Protein AF-A0AA39W4N6-F1 (afdb_monomer)

Sequence (98 aa):
MPGVKQRSLLTVVVLSLLLLVVFLLQLRATRIYRHWEVPPPGFFKLNVD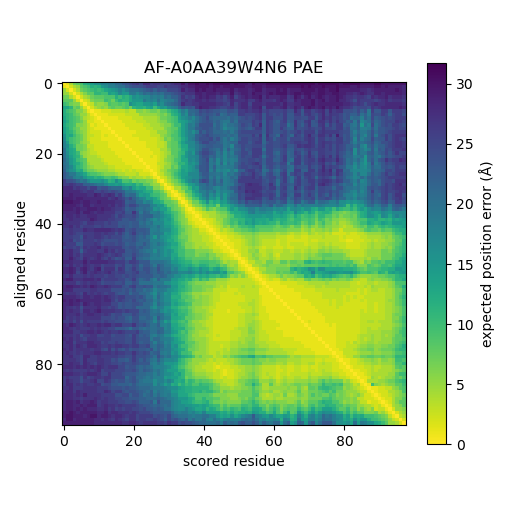AAVKPVVSVVTAEARAILEGLAMAVDAGISKLQIESVALEVVNLCIVGM

Foldseek 3Di:
DPPPVVVVVVVVVVVVVVVVVVVVVVVVVPPPPPDDDDDPPLEDEDEFADDDDPPDDRLVRRLVSVVVVVVVCVVVVRPHYDYDDPPVVSVVVVVVVD

Secondary structure (DSSP, 8-state):
--TTHHHHHHHHHHHHHHHHHHHHHHHHHT------PPPPTT-EEEEE-----TTS-HHHHHHHHHHHHHHHHHHTT---EEEEES-HHHHHHHHHT-

pLDDT: mean 74.2, std 14.22, range [38.56, 91.88]

Structure (mmCIF, N/CA/C/O backbone):
data_AF-A0AA39W4N6-F1
#
_entry.id   AF-A0AA39W4N6-F1
#
loop_
_atom_site.group_PDB
_atom_site.id
_atom_site.type_symbol
_atom_site.label_atom_id
_atom_site.label_alt_id
_atom_site.label_comp_id
_atom_site.label_asym_id
_atom_site.label_entity_id
_atom_site.label_seq_id
_atom_site.pdbx_PDB_ins_code
_atom_site.Cartn_x
_atom_site.Cartn_y
_atom_site.Cartn_z
_atom_site.occupancy
_atom_site.B_iso_or_equiv
_atom_site.auth_seq_id
_atom_site.auth_comp_id
_atom_site.auth_asym_id
_atom_site.auth_atom_id
_atom_site.pdbx_PDB_model_num
ATOM 1 N N . MET A 1 1 ? 54.636 11.643 -34.118 1.00 48.00 1 MET A N 1
ATOM 2 C CA . MET A 1 1 ? 53.509 12.480 -33.640 1.00 48.00 1 MET A CA 1
ATOM 3 C C . MET A 1 1 ? 52.732 11.736 -32.545 1.00 48.00 1 MET A C 1
ATOM 5 O O . MET A 1 1 ? 51.934 10.872 -32.883 1.00 48.00 1 MET A O 1
ATOM 9 N N . PRO A 1 2 ? 52.970 12.003 -31.246 1.00 51.81 2 PRO A N 1
ATOM 10 C CA . PRO A 1 2 ? 52.372 11.238 -30.139 1.00 51.81 2 PRO A CA 1
ATOM 11 C C . PRO A 1 2 ? 51.049 11.815 -29.576 1.00 51.81 2 PRO A C 1
ATOM 13 O O . PRO A 1 2 ? 50.531 11.307 -28.590 1.00 51.81 2 PRO A O 1
ATOM 16 N N . GLY A 1 3 ? 50.464 12.851 -30.190 1.00 55.34 3 GLY A N 1
ATOM 17 C CA . GLY A 1 3 ? 49.372 13.639 -29.589 1.00 55.34 3 GLY A CA 1
ATOM 18 C C . GLY A 1 3 ? 47.930 13.135 -29.772 1.00 55.34 3 GLY A C 1
ATOM 19 O O . GLY A 1 3 ? 47.015 13.739 -29.219 1.00 55.34 3 GLY A O 1
ATOM 20 N N . VAL A 1 4 ? 47.687 12.064 -30.540 1.00 54.28 4 VAL A N 1
ATOM 21 C CA . VAL A 1 4 ? 46.311 11.624 -30.878 1.00 54.28 4 VAL A CA 1
ATOM 22 C C . VAL A 1 4 ? 45.759 10.590 -29.884 1.00 54.28 4 VAL A C 1
ATOM 24 O O . VAL A 1 4 ? 44.586 10.646 -29.527 1.00 54.28 4 VAL A O 1
ATOM 27 N N . LYS A 1 5 ? 46.601 9.692 -29.350 1.00 54.22 5 LYS A N 1
ATOM 28 C CA . LYS A 1 5 ? 46.165 8.638 -28.406 1.00 54.22 5 LYS A CA 1
ATOM 29 C C . LYS A 1 5 ? 45.800 9.177 -27.016 1.00 54.22 5 LYS A C 1
ATOM 31 O O . LYS A 1 5 ? 44.902 8.653 -26.366 1.00 54.22 5 LYS A O 1
ATOM 36 N N . GLN A 1 6 ? 46.460 10.249 -26.578 1.00 53.31 6 GLN A N 1
ATOM 37 C CA . GLN A 1 6 ? 46.294 10.805 -25.232 1.00 53.31 6 GLN A CA 1
ATOM 38 C C . GLN A 1 6 ? 44.944 11.523 -25.047 1.00 53.31 6 GLN A C 1
ATOM 40 O O . GLN A 1 6 ? 44.367 11.475 -23.965 1.00 53.31 6 GLN A O 1
ATOM 45 N N . ARG A 1 7 ? 44.396 12.116 -26.121 1.00 56.78 7 ARG A N 1
ATOM 46 C CA . ARG A 1 7 ? 43.076 12.772 -26.108 1.00 56.78 7 ARG A CA 1
ATOM 47 C C . ARG A 1 7 ? 41.940 11.765 -25.925 1.00 56.78 7 ARG A C 1
ATOM 49 O O . ARG A 1 7 ? 41.062 11.995 -25.107 1.00 56.78 7 ARG A O 1
ATOM 56 N N . SER A 1 8 ? 42.009 10.620 -26.609 1.00 66.19 8 SER A N 1
ATOM 57 C CA . SER A 1 8 ? 41.006 9.554 -26.483 1.00 66.19 8 SER A CA 1
ATOM 58 C C . SER A 1 8 ? 40.955 8.970 -25.072 1.00 66.19 8 SER A C 1
ATOM 60 O O . SER A 1 8 ? 39.870 8.692 -24.571 1.00 66.19 8 SER A O 1
ATOM 62 N N . LEU A 1 9 ? 42.110 8.788 -24.425 1.00 73.25 9 LEU A N 1
ATOM 63 C CA . LEU A 1 9 ? 42.166 8.215 -23.080 1.00 73.25 9 LEU A CA 1
ATOM 64 C C . LEU A 1 9 ? 41.587 9.183 -22.043 1.00 73.25 9 LEU A C 1
ATOM 66 O O . LEU A 1 9 ? 40.811 8.780 -21.183 1.00 73.25 9 LEU A O 1
ATOM 70 N N . LEU A 1 10 ? 41.909 10.473 -22.173 1.00 79.06 10 LEU A N 1
ATOM 71 C CA . LEU A 1 10 ? 41.397 11.510 -21.285 1.00 79.06 10 LEU A CA 1
ATOM 72 C C . LEU A 1 10 ? 39.871 11.642 -21.400 1.00 79.06 10 LEU A C 1
ATOM 74 O O . LEU A 1 10 ? 39.188 11.720 -20.384 1.00 79.06 10 LEU A O 1
ATOM 78 N N . THR A 1 11 ? 39.318 11.573 -22.615 1.00 81.38 11 THR A N 1
ATOM 79 C CA . THR A 1 11 ? 37.862 11.583 -22.831 1.00 81.38 11 THR A CA 1
ATOM 80 C C . THR A 1 11 ? 37.173 10.369 -22.208 1.00 81.38 11 THR A C 1
ATOM 82 O O . THR A 1 11 ? 36.136 10.526 -21.567 1.00 81.38 11 THR A O 1
ATOM 85 N N . VAL A 1 12 ? 37.751 9.170 -22.339 1.00 82.25 12 VAL A N 1
ATOM 86 C CA . VAL A 1 12 ? 37.191 7.946 -21.737 1.00 82.25 12 VAL A CA 1
ATOM 87 C C . VAL A 1 12 ? 37.202 8.030 -20.210 1.00 82.25 12 VAL A C 1
ATOM 89 O O . VAL A 1 12 ? 36.199 7.708 -19.574 1.00 82.25 12 VAL A O 1
ATOM 92 N N . VAL A 1 13 ? 38.294 8.514 -19.613 1.00 85.75 13 VAL A N 1
ATOM 93 C CA . VAL A 1 13 ? 38.397 8.697 -18.156 1.00 85.75 13 VAL A CA 1
ATOM 94 C C . VAL A 1 13 ? 37.377 9.723 -17.655 1.00 85.75 13 VAL A C 1
ATOM 96 O O . VAL A 1 13 ? 36.680 9.459 -16.677 1.00 85.75 13 VAL A O 1
ATOM 99 N N . VAL A 1 14 ? 37.235 10.859 -18.343 1.00 87.25 14 VAL A N 1
ATOM 100 C CA . VAL A 1 14 ? 36.273 11.909 -17.971 1.00 87.25 14 VAL A CA 1
ATOM 101 C C . VAL A 1 14 ? 34.834 11.401 -18.057 1.00 87.25 14 VAL A C 1
ATOM 103 O O . VAL A 1 14 ? 34.073 11.596 -17.112 1.00 87.25 14 VAL A O 1
ATOM 106 N N . LEU A 1 15 ? 34.464 10.703 -19.136 1.00 85.56 15 LEU A N 1
ATOM 107 C CA . LEU A 1 15 ? 33.124 10.121 -19.282 1.00 85.56 15 LEU A CA 1
ATOM 108 C C . LEU A 1 15 ? 32.839 9.060 -18.214 1.00 85.56 15 LEU A C 1
ATOM 110 O O . LEU A 1 15 ? 31.744 9.035 -17.658 1.00 85.56 15 LEU A O 1
ATOM 114 N N . SER A 1 16 ? 33.832 8.228 -17.889 1.00 87.69 16 SER A N 1
ATOM 115 C CA . SER A 1 16 ? 33.703 7.182 -16.867 1.00 87.69 16 SER A CA 1
ATOM 116 C C . SER A 1 16 ? 33.513 7.777 -15.468 1.00 87.69 16 SER A C 1
ATOM 118 O O . SER A 1 16 ? 32.672 7.307 -14.704 1.00 87.69 16 SER A O 1
ATOM 120 N N . LEU A 1 17 ? 34.244 8.850 -15.145 1.00 90.62 17 LEU A N 1
ATOM 121 C CA . LEU A 1 17 ? 34.077 9.591 -13.892 1.00 90.62 17 LEU A CA 1
ATOM 122 C C . LEU A 1 17 ? 32.710 10.279 -13.814 1.00 90.62 17 LEU A C 1
ATOM 124 O O . LEU A 1 17 ? 32.070 10.231 -12.768 1.00 90.62 17 LEU A O 1
ATOM 128 N N . LEU A 1 18 ? 32.234 10.871 -14.913 1.00 89.88 18 LEU A N 1
ATOM 129 C CA . LEU A 1 18 ? 30.904 11.487 -14.983 1.00 89.88 18 LEU A CA 1
ATOM 130 C C . LEU A 1 18 ? 29.791 10.461 -14.750 1.00 89.88 18 LEU A C 1
ATOM 132 O O . LEU A 1 18 ? 28.903 10.696 -13.933 1.00 89.88 18 LEU A O 1
ATOM 136 N N . LEU A 1 19 ? 29.876 9.302 -15.406 1.00 85.69 19 LEU A N 1
ATOM 137 C CA . LEU A 1 19 ? 28.952 8.183 -15.202 1.00 85.69 19 LEU A CA 1
ATOM 138 C C . LEU A 1 19 ? 28.968 7.685 -13.756 1.00 85.69 19 LEU A C 1
ATOM 140 O O . LEU A 1 19 ? 27.905 7.484 -13.170 1.00 85.69 19 LEU A O 1
ATOM 144 N N . LEU A 1 20 ? 30.153 7.541 -13.156 1.00 87.50 20 LEU A N 1
ATOM 145 C CA . LEU A 1 20 ? 30.289 7.140 -11.758 1.00 87.50 20 LEU A CA 1
ATOM 146 C C . LEU A 1 20 ? 29.651 8.164 -10.810 1.00 87.50 20 LEU A C 1
ATOM 148 O O . LEU A 1 20 ? 28.934 7.779 -9.891 1.00 87.50 20 LEU A O 1
ATOM 152 N N . VAL A 1 21 ? 29.864 9.463 -11.037 1.00 85.75 21 VAL A N 1
ATOM 153 C CA . VAL A 1 21 ? 29.250 10.528 -10.228 1.00 85.75 21 VAL A CA 1
ATOM 154 C C . VAL A 1 21 ? 27.727 10.498 -10.353 1.00 85.75 21 VAL A C 1
ATOM 156 O O . VAL A 1 21 ? 27.043 10.542 -9.332 1.00 85.75 21 VAL A O 1
ATOM 159 N N . VAL A 1 22 ? 27.185 10.361 -11.567 1.00 81.00 22 VAL A N 1
ATOM 160 C CA . VAL A 1 22 ? 25.733 10.244 -11.788 1.00 81.00 22 VAL A CA 1
ATOM 161 C C . VAL A 1 22 ? 25.172 9.008 -11.083 1.00 81.00 22 VAL A C 1
ATOM 163 O O . VAL A 1 22 ? 24.170 9.110 -10.379 1.00 81.00 22 VAL A O 1
ATOM 166 N N . PHE A 1 23 ? 25.842 7.860 -11.193 1.00 78.38 23 PHE A N 1
ATOM 167 C CA . PHE A 1 23 ? 25.442 6.628 -10.514 1.00 78.38 23 PHE A CA 1
ATOM 168 C C . PHE A 1 23 ? 25.456 6.773 -8.981 1.00 78.38 23 PHE A C 1
ATOM 170 O O . PHE A 1 23 ? 24.495 6.404 -8.309 1.00 78.38 23 PHE A O 1
ATOM 177 N N . LEU A 1 24 ? 26.499 7.383 -8.413 1.00 76.06 24 LEU A N 1
ATOM 178 C CA . LEU A 1 24 ? 26.594 7.641 -6.972 1.00 76.06 24 LEU A CA 1
ATOM 179 C C . LEU A 1 24 ? 25.547 8.657 -6.481 1.00 76.06 24 LEU A C 1
ATOM 181 O O . LEU A 1 24 ? 25.066 8.544 -5.351 1.00 76.06 24 LEU A O 1
ATOM 185 N N . LEU A 1 25 ? 25.168 9.633 -7.312 1.00 68.25 25 LEU A N 1
ATOM 186 C CA . LEU A 1 25 ? 24.072 10.560 -7.016 1.00 68.25 25 LEU A CA 1
ATOM 187 C C . LEU A 1 25 ? 22.713 9.847 -7.007 1.00 68.25 25 LEU A C 1
ATOM 189 O O . LEU A 1 25 ? 21.921 10.096 -6.101 1.00 68.25 25 LEU A O 1
ATOM 193 N N . GLN A 1 26 ? 22.474 8.917 -7.937 1.00 63.75 26 GLN A N 1
ATOM 194 C CA . GLN A 1 26 ? 21.272 8.072 -7.934 1.00 63.75 26 GLN A CA 1
ATOM 195 C C . GLN A 1 26 ? 21.214 7.183 -6.679 1.00 63.75 26 GLN A C 1
ATOM 197 O O . GLN A 1 26 ? 20.180 7.118 -6.019 1.00 63.75 26 GLN A O 1
ATOM 202 N N . LEU A 1 27 ? 22.343 6.599 -6.257 1.00 58.44 27 LEU A N 1
ATOM 203 C CA . LEU A 1 27 ? 22.418 5.830 -5.005 1.00 58.44 27 LEU A CA 1
ATOM 204 C C . LEU A 1 27 ? 22.160 6.686 -3.749 1.00 58.44 27 LEU A C 1
ATOM 206 O O . LEU A 1 27 ? 21.563 6.212 -2.780 1.00 58.44 27 LEU A O 1
ATOM 210 N N . ARG A 1 28 ? 22.579 7.960 -3.745 1.00 52.72 28 ARG A N 1
ATOM 211 C CA . ARG A 1 28 ? 22.250 8.906 -2.660 1.00 52.72 28 ARG A CA 1
ATOM 212 C C . ARG A 1 28 ? 20.779 9.316 -2.662 1.00 52.72 28 ARG A C 1
ATOM 214 O O . ARG A 1 28 ? 20.227 9.521 -1.582 1.00 52.72 28 ARG A O 1
ATOM 221 N N . ALA A 1 29 ? 20.159 9.421 -3.837 1.00 52.00 29 ALA A N 1
ATOM 222 C CA . ALA A 1 29 ? 18.727 9.677 -3.973 1.00 52.00 29 ALA A CA 1
ATOM 223 C C . ALA A 1 29 ? 17.885 8.485 -3.488 1.00 52.00 29 ALA A C 1
ATOM 225 O O . ALA A 1 29 ? 16.808 8.689 -2.940 1.00 52.00 29 ALA A O 1
ATOM 226 N N . THR A 1 30 ? 18.412 7.257 -3.551 1.00 44.78 30 THR A N 1
ATOM 227 C CA . THR A 1 30 ? 17.798 6.075 -2.918 1.00 44.78 30 THR A CA 1
ATOM 228 C C . THR A 1 30 ? 18.047 5.984 -1.409 1.00 44.78 30 THR A C 1
ATOM 230 O O . THR A 1 30 ? 18.062 4.890 -0.843 1.00 44.78 30 THR A O 1
ATOM 233 N N . ARG A 1 31 ? 18.237 7.117 -0.714 1.00 42.41 31 ARG A N 1
ATOM 234 C CA . ARG A 1 31 ? 18.119 7.154 0.749 1.00 42.41 31 ARG A CA 1
ATOM 235 C C . ARG A 1 31 ? 16.702 6.712 1.097 1.00 42.41 31 ARG A C 1
ATOM 237 O O . ARG A 1 31 ? 15.771 7.507 1.084 1.00 42.41 31 ARG A O 1
ATOM 244 N N . ILE A 1 32 ? 16.555 5.430 1.412 1.00 48.66 32 ILE A N 1
ATOM 245 C CA . ILE A 1 32 ? 15.379 4.893 2.079 1.00 48.66 32 ILE A CA 1
ATOM 246 C C . ILE A 1 32 ? 15.243 5.716 3.360 1.00 48.66 32 ILE A C 1
ATOM 248 O O . ILE A 1 32 ? 16.045 5.571 4.287 1.00 48.66 32 ILE A O 1
ATOM 252 N N . TYR A 1 33 ? 14.290 6.645 3.369 1.00 38.56 33 TYR A N 1
ATOM 253 C CA . TYR A 1 33 ? 13.955 7.473 4.519 1.00 38.56 33 TYR A CA 1
ATOM 254 C C . TYR A 1 33 ? 13.423 6.547 5.619 1.00 38.56 33 TYR A C 1
ATOM 256 O O . TYR A 1 33 ? 12.243 6.225 5.680 1.00 38.56 33 TYR A O 1
ATOM 264 N N . ARG A 1 34 ? 14.321 6.055 6.477 1.00 48.16 34 ARG A N 1
ATOM 265 C CA . ARG A 1 34 ? 13.993 5.228 7.648 1.00 48.16 34 ARG A CA 1
ATOM 266 C C . ARG A 1 34 ? 13.812 6.088 8.896 1.00 48.16 34 ARG A C 1
ATOM 268 O O . ARG A 1 34 ? 14.417 5.817 9.929 1.00 48.16 34 ARG A O 1
ATOM 275 N N . HIS A 1 35 ? 12.997 7.131 8.808 1.00 48.97 35 HIS A N 1
ATOM 276 C CA . HIS A 1 35 ? 12.458 7.759 10.007 1.00 48.97 35 HIS A CA 1
ATOM 277 C C . HIS A 1 35 ? 10.944 7.754 9.888 1.00 48.97 35 HIS A C 1
ATOM 279 O O . HIS A 1 35 ? 10.344 8.670 9.341 1.00 48.97 35 HIS A O 1
ATOM 285 N N . TRP A 1 36 ? 10.347 6.651 10.332 1.00 56.91 36 TRP A N 1
ATOM 286 C CA . TRP A 1 36 ? 8.928 6.646 10.624 1.00 56.91 36 TRP A CA 1
ATOM 287 C C . TRP A 1 36 ? 8.764 7.420 11.930 1.00 56.91 36 TRP A C 1
ATOM 289 O O . TRP A 1 36 ? 9.133 6.918 12.994 1.00 56.91 36 TRP A O 1
ATOM 299 N N . GLU A 1 37 ? 8.293 8.662 11.843 1.00 62.66 37 GLU A N 1
ATOM 300 C CA . GLU A 1 37 ? 7.761 9.341 13.021 1.00 62.66 37 GLU A CA 1
ATOM 301 C C . GLU A 1 37 ? 6.627 8.475 13.577 1.00 62.66 37 GLU A C 1
ATOM 303 O O . GLU A 1 37 ? 5.832 7.914 12.819 1.00 62.66 37 GLU A O 1
ATOM 308 N N . VAL A 1 38 ? 6.588 8.293 14.901 1.00 67.12 38 VAL A N 1
ATOM 309 C CA . VAL A 1 38 ? 5.513 7.520 15.535 1.00 67.12 38 VAL A CA 1
ATOM 310 C C . VAL A 1 38 ? 4.192 8.168 15.116 1.00 67.12 38 VAL A C 1
ATOM 312 O O . VAL A 1 38 ? 4.018 9.367 15.347 1.00 67.12 38 VAL A O 1
ATOM 315 N N . PRO A 1 39 ? 3.281 7.421 14.468 1.00 67.25 39 PRO A N 1
ATOM 316 C CA . PRO A 1 39 ? 2.080 8.018 13.926 1.00 67.25 39 PRO A CA 1
ATOM 317 C C . PRO A 1 39 ? 1.219 8.517 15.096 1.00 67.25 39 PRO A C 1
ATOM 319 O O . PRO A 1 39 ? 1.276 7.935 16.188 1.00 67.25 39 PRO A O 1
ATOM 322 N N . PRO A 1 40 ? 0.433 9.595 14.915 1.00 70.62 40 PRO A N 1
ATOM 323 C CA . PRO A 1 40 ? -0.409 10.113 15.984 1.00 70.62 40 PRO A CA 1
ATOM 324 C C . PRO A 1 40 ? -1.327 9.014 16.545 1.00 70.62 40 PRO A C 1
ATOM 326 O O . PRO A 1 40 ? -1.712 8.106 15.804 1.00 70.62 40 PRO A O 1
ATOM 329 N N . PRO A 1 41 ? -1.729 9.076 17.826 1.00 72.94 41 PRO A N 1
ATOM 330 C CA . PRO A 1 41 ? -2.612 8.071 18.408 1.00 72.94 41 PRO A CA 1
ATOM 331 C C . PRO A 1 41 ? -3.860 7.831 17.545 1.00 72.94 41 PRO A C 1
ATOM 333 O O . PRO A 1 41 ? -4.555 8.772 17.155 1.00 72.94 41 PRO A O 1
ATOM 336 N N . GLY A 1 42 ? -4.128 6.561 17.235 1.00 75.88 42 GLY A N 1
ATOM 337 C CA . GLY A 1 42 ? -5.241 6.147 16.379 1.00 75.88 42 GLY A CA 1
ATOM 338 C C . GLY A 1 42 ? -4.952 6.146 14.873 1.00 75.88 42 GLY A C 1
ATOM 339 O O . GLY A 1 42 ? -5.854 5.802 14.116 1.00 75.88 42 GLY A O 1
ATOM 340 N N . PHE A 1 43 ? -3.738 6.496 14.431 1.00 77.88 43 PHE A N 1
ATOM 341 C CA . PHE A 1 43 ? -3.291 6.274 13.054 1.00 77.88 43 PHE A CA 1
ATOM 342 C C . PHE A 1 43 ? -2.597 4.924 12.912 1.00 77.88 43 PHE A C 1
ATOM 344 O O . PHE A 1 43 ? -1.678 4.592 13.661 1.00 77.88 43 PHE A O 1
ATOM 351 N N . PHE A 1 44 ? -3.002 4.182 11.889 1.00 81.50 44 PHE A N 1
ATOM 352 C CA . PHE A 1 44 ? -2.411 2.900 11.540 1.00 81.50 44 PHE A CA 1
ATOM 353 C C . PHE A 1 44 ? -1.794 2.980 10.149 1.00 81.50 44 PHE A C 1
ATOM 355 O O . PHE A 1 44 ? -2.308 3.662 9.261 1.00 81.50 44 PHE A O 1
ATOM 362 N N . LYS A 1 45 ? -0.675 2.282 9.960 1.00 84.06 45 LYS A N 1
ATOM 363 C CA . LYS A 1 45 ? -0.010 2.175 8.664 1.00 84.06 45 LYS A CA 1
ATOM 364 C C . LYS A 1 45 ? -0.291 0.806 8.063 1.00 84.06 45 LYS A C 1
ATOM 366 O O . LYS A 1 45 ? 0.014 -0.204 8.694 1.00 84.06 45 LYS A O 1
ATOM 371 N N . LEU A 1 46 ? -0.796 0.783 6.836 1.00 83.50 46 LEU A N 1
ATOM 372 C CA . LEU A 1 46 ? -0.853 -0.413 6.007 1.00 83.50 46 LEU A CA 1
ATOM 373 C C . LEU A 1 46 ? 0.266 -0.331 4.966 1.00 83.50 46 LEU A C 1
ATOM 375 O O . LEU A 1 46 ? 0.208 0.485 4.049 1.00 83.50 46 LEU A O 1
ATOM 379 N N . ASN A 1 47 ? 1.296 -1.158 5.137 1.00 84.50 47 ASN A N 1
ATOM 380 C CA . ASN A 1 47 ? 2.374 -1.279 4.163 1.00 84.50 47 ASN A CA 1
ATOM 381 C C . ASN A 1 47 ? 2.071 -2.455 3.238 1.00 84.50 47 ASN A C 1
ATOM 383 O O . ASN A 1 47 ? 1.934 -3.582 3.720 1.00 84.50 47 ASN A O 1
ATOM 387 N N . VAL A 1 48 ? 1.951 -2.189 1.941 1.00 82.19 48 VAL A N 1
ATOM 388 C CA . VAL A 1 48 ? 1.558 -3.193 0.954 1.00 82.19 48 VAL A CA 1
ATOM 389 C C . VAL A 1 48 ? 2.742 -3.542 0.070 1.00 82.19 48 VAL A C 1
ATOM 391 O O . VAL A 1 48 ? 3.381 -2.671 -0.512 1.00 82.19 48 VAL A O 1
ATOM 394 N N . ASP A 1 49 ? 3.016 -4.838 -0.014 1.00 82.75 49 ASP A N 1
ATOM 395 C CA . ASP A 1 49 ? 4.006 -5.417 -0.911 1.00 82.75 49 ASP A CA 1
ATOM 396 C C . ASP A 1 49 ? 3.441 -6.729 -1.461 1.00 82.75 49 ASP A C 1
ATOM 398 O O . ASP A 1 49 ? 2.881 -7.539 -0.713 1.00 82.75 49 ASP A O 1
ATOM 402 N N . ALA A 1 50 ? 3.548 -6.925 -2.771 1.00 80.75 50 ALA A N 1
ATOM 403 C CA . ALA A 1 50 ? 3.003 -8.091 -3.447 1.00 80.75 50 ALA A CA 1
ATOM 404 C C . ALA A 1 50 ? 4.105 -8.875 -4.160 1.00 80.75 50 ALA A C 1
ATOM 406 O O . ALA A 1 50 ? 4.599 -8.498 -5.222 1.00 80.75 50 ALA A O 1
ATOM 407 N N . ALA A 1 51 ? 4.415 -10.054 -3.623 1.00 82.69 51 ALA A N 1
ATOM 408 C CA . ALA A 1 51 ? 5.222 -11.043 -4.322 1.00 82.69 51 ALA A CA 1
ATOM 409 C C . ALA A 1 51 ? 4.339 -11.830 -5.304 1.00 82.69 51 ALA A C 1
ATOM 411 O O . ALA A 1 51 ? 3.511 -12.651 -4.901 1.00 82.69 51 ALA A O 1
ATOM 412 N N . VAL A 1 52 ? 4.516 -11.595 -6.604 1.00 81.19 52 VAL A N 1
ATOM 413 C CA . VAL A 1 52 ? 3.718 -12.244 -7.655 1.00 81.19 52 VAL A CA 1
ATOM 414 C C . VAL A 1 52 ? 4.493 -13.318 -8.413 1.00 81.19 52 VAL A C 1
ATOM 416 O O . VAL A 1 52 ? 5.700 -13.227 -8.630 1.00 81.19 52 VAL A O 1
ATOM 419 N N . LYS A 1 53 ? 3.769 -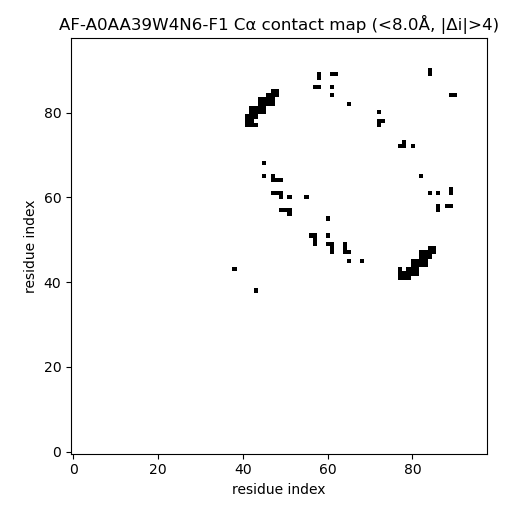14.348 -8.866 1.00 80.50 53 LYS A N 1
ATOM 420 C CA . LYS A 1 53 ? 4.259 -15.275 -9.898 1.00 80.50 53 LYS A CA 1
ATOM 421 C C . LYS A 1 53 ? 4.254 -14.565 -11.265 1.00 80.50 53 LYS A C 1
ATOM 423 O O . LYS A 1 53 ? 3.424 -13.681 -11.456 1.00 80.50 53 LYS A O 1
ATOM 428 N N . PRO A 1 54 ? 5.066 -14.994 -12.253 1.00 75.69 54 PRO A N 1
ATOM 429 C CA . PRO A 1 54 ? 5.256 -14.272 -13.524 1.00 75.69 54 PRO A CA 1
ATOM 430 C C . PRO A 1 54 ? 3.985 -13.982 -14.341 1.00 75.69 54 PRO A C 1
ATOM 432 O O . PRO A 1 54 ? 3.982 -13.109 -15.195 1.00 75.69 54 PRO A O 1
ATOM 435 N N . VAL A 1 55 ? 2.914 -14.739 -14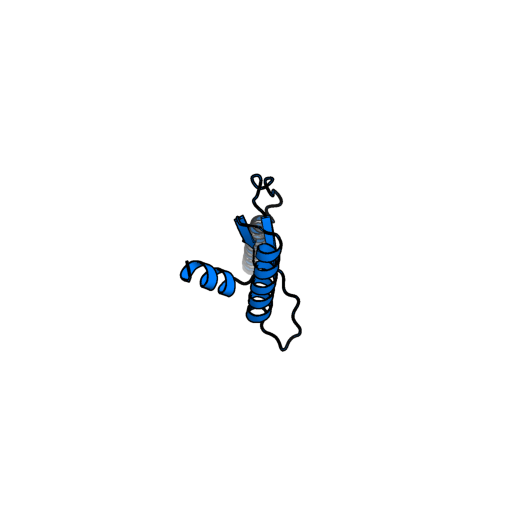.105 1.00 77.38 55 VAL A N 1
ATOM 436 C CA . VAL A 1 55 ? 1.628 -14.643 -14.815 1.00 77.38 55 VAL A CA 1
ATOM 437 C C . VAL A 1 55 ? 0.632 -13.672 -14.175 1.00 77.38 55 VAL A C 1
ATOM 439 O O . VAL A 1 55 ? -0.439 -13.456 -14.734 1.00 77.38 55 VAL A O 1
ATOM 442 N N . VAL A 1 56 ? 0.944 -13.099 -13.011 1.00 76.75 56 VAL A N 1
ATOM 443 C CA . VAL A 1 56 ? 0.051 -12.174 -12.302 1.00 76.75 56 VAL A CA 1
ATOM 444 C C . VAL A 1 56 ? 0.650 -10.774 -12.332 1.00 76.75 56 VAL A C 1
ATOM 446 O O . VAL A 1 56 ? 1.821 -10.587 -12.013 1.00 76.75 56 VAL A O 1
ATOM 449 N N . SER A 1 57 ? -0.164 -9.785 -12.701 1.00 83.69 57 SER A N 1
ATOM 450 C CA . SER A 1 57 ? 0.233 -8.379 -12.635 1.00 83.69 57 SER A CA 1
ATOM 451 C C . SER A 1 57 ? 0.457 -7.952 -11.182 1.00 83.69 57 SER A C 1
ATOM 453 O O . SER A 1 57 ? -0.411 -8.168 -10.332 1.00 83.69 57 SER A O 1
ATOM 455 N N . VAL A 1 58 ? 1.598 -7.307 -10.918 1.00 83.56 58 VAL A N 1
ATOM 456 C CA . VAL A 1 58 ? 1.934 -6.705 -9.613 1.00 83.56 58 VAL A CA 1
ATOM 457 C C . VAL A 1 58 ? 0.822 -5.757 -9.162 1.00 83.56 58 VAL A C 1
ATOM 459 O O . VAL A 1 58 ? 0.371 -5.835 -8.026 1.00 83.56 58 VAL A O 1
ATOM 462 N N . VAL A 1 59 ? 0.296 -4.948 -10.086 1.00 83.56 59 VAL A N 1
ATOM 463 C CA . VAL A 1 59 ? -0.783 -3.978 -9.836 1.00 83.56 59 VAL A CA 1
ATOM 464 C C . VAL A 1 59 ? -2.033 -4.661 -9.294 1.00 83.56 59 VAL A C 1
ATOM 466 O O . VAL A 1 59 ? -2.621 -4.214 -8.315 1.00 83.56 59 VAL A O 1
ATOM 469 N N . THR A 1 60 ? -2.442 -5.771 -9.914 1.00 84.50 60 THR A N 1
ATOM 470 C CA . THR A 1 60 ? -3.638 -6.513 -9.497 1.00 84.50 60 THR A CA 1
ATOM 471 C C . THR A 1 60 ? -3.447 -7.148 -8.124 1.00 84.50 60 THR A C 1
ATOM 473 O O . THR A 1 60 ? -4.376 -7.159 -7.317 1.00 84.50 60 THR A O 1
ATOM 476 N N . ALA A 1 61 ? -2.253 -7.674 -7.850 1.00 87.12 61 ALA A N 1
ATOM 477 C CA . ALA A 1 61 ? -1.948 -8.274 -6.560 1.00 87.12 61 ALA A CA 1
ATOM 478 C C . ALA A 1 61 ? -1.882 -7.226 -5.439 1.00 87.12 61 ALA A C 1
ATOM 480 O O . ALA A 1 61 ? -2.467 -7.446 -4.380 1.00 87.12 61 ALA A O 1
ATOM 481 N N . GLU A 1 62 ? -1.259 -6.071 -5.683 1.00 87.12 62 GLU A N 1
ATOM 482 C CA . GLU A 1 62 ? -1.234 -4.968 -4.717 1.00 87.12 62 GLU A CA 1
ATOM 483 C C . GLU A 1 62 ? -2.625 -4.384 -4.469 1.00 87.12 62 GLU A C 1
ATOM 485 O O . GLU A 1 62 ? -3.010 -4.209 -3.315 1.00 87.12 62 GLU A O 1
ATOM 490 N N . ALA A 1 63 ? -3.425 -4.157 -5.516 1.00 85.50 63 ALA A N 1
ATOM 491 C CA . ALA A 1 63 ? -4.797 -3.675 -5.357 1.00 85.50 63 ALA A CA 1
ATOM 492 C C . ALA A 1 63 ? -5.637 -4.624 -4.486 1.00 85.50 63 ALA A C 1
ATOM 494 O O . ALA A 1 63 ? -6.392 -4.183 -3.618 1.00 85.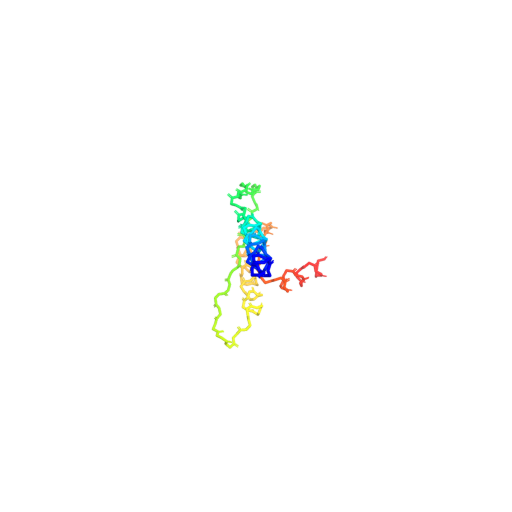50 63 ALA A O 1
ATOM 495 N N . ARG A 1 64 ? -5.472 -5.940 -4.668 1.00 86.94 64 ARG A N 1
ATOM 496 C CA . ARG A 1 64 ? -6.135 -6.941 -3.829 1.00 86.94 64 ARG A CA 1
ATOM 497 C C . ARG A 1 64 ? -5.642 -6.902 -2.382 1.00 86.94 64 ARG A C 1
ATOM 499 O O . ARG A 1 64 ? -6.465 -6.934 -1.473 1.00 86.94 64 ARG A O 1
ATOM 506 N N . ALA A 1 65 ? -4.333 -6.799 -2.166 1.00 87.94 65 ALA A N 1
ATOM 507 C CA . ALA A 1 65 ? -3.761 -6.703 -0.827 1.00 87.94 65 ALA A CA 1
ATOM 508 C C . ALA A 1 65 ? -4.232 -5.437 -0.084 1.00 87.94 65 ALA A C 1
ATOM 510 O O . ALA A 1 65 ? -4.524 -5.503 1.110 1.00 87.94 65 ALA A O 1
ATOM 511 N N . ILE A 1 66 ? -4.389 -4.308 -0.786 1.00 86.75 66 ILE A N 1
ATOM 512 C CA . ILE A 1 66 ? -5.004 -3.095 -0.227 1.00 86.75 66 ILE A CA 1
ATOM 513 C C . ILE A 1 66 ? -6.452 -3.356 0.190 1.00 86.75 66 ILE A C 1
ATOM 515 O O . ILE A 1 66 ? -6.822 -3.009 1.308 1.00 86.75 66 ILE A O 1
ATOM 519 N N . LEU A 1 67 ? -7.269 -3.966 -0.675 1.00 87.62 67 LEU A N 1
ATOM 520 C CA . LEU A 1 67 ? -8.675 -4.259 -0.368 1.00 87.62 67 LEU A CA 1
ATOM 52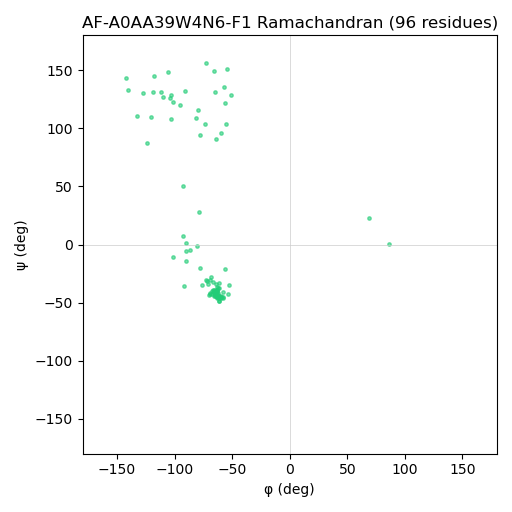1 C C . LEU A 1 67 ? -8.818 -5.167 0.860 1.00 87.62 67 LEU A C 1
ATOM 523 O O . LEU A 1 67 ? -9.629 -4.890 1.741 1.00 87.62 67 LEU A O 1
ATOM 527 N N . GLU A 1 68 ? -8.008 -6.221 0.939 1.00 89.44 68 GLU A N 1
ATOM 528 C CA . GLU A 1 68 ? -7.987 -7.127 2.092 1.00 89.44 68 GLU A CA 1
ATOM 529 C C . GLU A 1 68 ? -7.511 -6.395 3.361 1.00 89.44 68 GLU A C 1
ATOM 531 O O . GLU A 1 68 ? -8.117 -6.536 4.424 1.00 89.44 68 GLU A O 1
ATOM 536 N N . GLY A 1 69 ? -6.488 -5.542 3.251 1.00 87.50 69 GLY A N 1
ATOM 537 C CA . GLY A 1 69 ? -6.014 -4.701 4.352 1.00 87.50 69 GLY A CA 1
ATOM 538 C C . GLY A 1 69 ? -7.048 -3.691 4.852 1.00 87.50 69 GLY A C 1
ATOM 539 O O . GLY A 1 69 ? -7.183 -3.493 6.059 1.00 87.50 69 GLY A O 1
ATOM 540 N N . LEU A 1 70 ? -7.817 -3.090 3.943 1.00 86.44 70 LEU A N 1
ATOM 541 C CA . LEU A 1 70 ? -8.921 -2.192 4.274 1.00 86.44 70 LEU A CA 1
ATOM 542 C C . LEU A 1 70 ? -10.047 -2.926 5.005 1.00 86.44 70 LEU A C 1
ATOM 544 O O . LEU A 1 70 ? -10.542 -2.418 6.007 1.00 86.44 70 LEU A O 1
ATOM 548 N N . ALA A 1 71 ? -10.420 -4.124 4.549 1.00 88.31 71 ALA A N 1
ATOM 549 C CA . ALA A 1 71 ? -11.421 -4.941 5.233 1.00 88.31 71 ALA A CA 1
ATOM 550 C C . ALA A 1 71 ? -10.983 -5.275 6.669 1.00 88.31 71 ALA A C 1
ATOM 552 O O . ALA A 1 71 ? -11.741 -5.055 7.611 1.00 88.31 71 ALA A O 1
ATOM 553 N N . MET A 1 72 ? -9.723 -5.685 6.856 1.00 88.31 72 MET A N 1
ATOM 554 C CA . MET A 1 72 ? -9.166 -5.930 8.193 1.00 88.31 72 MET A CA 1
ATOM 555 C C . MET A 1 72 ? -9.162 -4.672 9.072 1.00 88.31 72 MET A C 1
ATOM 557 O O . MET A 1 72 ? -9.411 -4.757 10.274 1.00 88.31 72 MET A O 1
ATOM 561 N N . ALA A 1 73 ? -8.893 -3.498 8.494 1.00 87.19 73 ALA A N 1
ATOM 562 C CA . ALA A 1 73 ? -8.944 -2.235 9.224 1.00 87.19 73 ALA A CA 1
ATOM 563 C C . ALA A 1 73 ? -10.370 -1.912 9.701 1.00 87.19 73 ALA A C 1
ATOM 565 O O . ALA A 1 73 ? -10.549 -1.506 10.851 1.00 87.19 73 ALA A O 1
ATOM 566 N N . VAL A 1 74 ? -11.379 -2.145 8.855 1.00 87.38 74 VAL A N 1
ATOM 567 C CA . VAL A 1 74 ? -12.795 -1.974 9.214 1.00 87.38 74 VAL A CA 1
ATOM 568 C C . VAL A 1 74 ? -13.183 -2.911 10.357 1.00 87.38 74 VAL A C 1
ATOM 570 O O . VAL A 1 74 ? -13.730 -2.442 11.357 1.00 87.38 74 VAL A O 1
A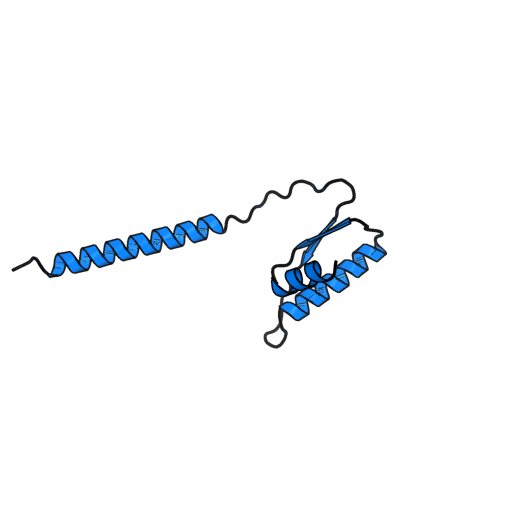TOM 573 N N 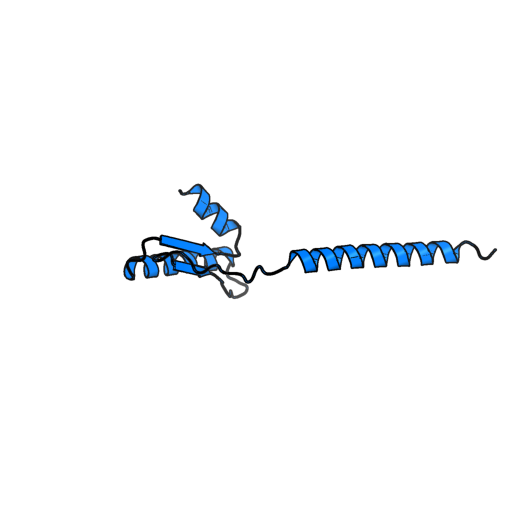. ASP A 1 75 ? -12.838 -4.195 10.258 1.00 91.88 75 ASP A N 1
ATOM 574 C CA . ASP A 1 75 ? -13.141 -5.193 11.293 1.00 91.88 75 ASP A CA 1
ATOM 575 C C . ASP A 1 75 ? -12.467 -4.860 12.636 1.00 91.88 75 ASP A C 1
ATOM 577 O O . ASP A 1 75 ? -13.030 -5.098 13.706 1.00 91.88 75 ASP A O 1
ATOM 581 N N . ALA A 1 76 ? -11.279 -4.254 12.593 1.00 86.44 76 ALA A N 1
ATOM 582 C CA . ALA A 1 76 ? -10.547 -3.795 13.771 1.00 86.44 76 ALA A CA 1
ATOM 583 C C . ALA A 1 76 ? -11.035 -2.440 14.330 1.00 86.44 76 ALA A C 1
ATOM 585 O O . ALA A 1 76 ? -10.487 -1.959 15.325 1.00 86.44 76 ALA A O 1
ATOM 586 N N . GLY A 1 77 ? -12.029 -1.796 13.706 1.00 87.88 77 GLY A N 1
ATOM 587 C CA . GLY A 1 77 ? -12.513 -0.469 14.105 1.00 87.88 77 GLY A CA 1
ATOM 588 C C . GLY A 1 77 ? -11.508 0.662 13.846 1.00 87.88 77 GLY A C 1
ATOM 589 O O . GLY A 1 77 ? -11.571 1.716 14.487 1.00 87.88 77 GLY A O 1
ATOM 590 N N . ILE A 1 78 ? -10.564 0.461 12.925 1.00 85.00 78 ILE A N 1
ATOM 591 C CA . ILE A 1 78 ? -9.550 1.448 12.553 1.00 85.00 78 ILE A CA 1
ATOM 592 C C . ILE A 1 78 ? -10.176 2.467 11.598 1.00 85.00 78 ILE A C 1
ATOM 594 O O . ILE A 1 78 ? -10.554 2.148 10.476 1.00 85.00 78 ILE A O 1
ATOM 598 N N . SER A 1 79 ? -10.249 3.722 12.039 1.00 81.31 79 SER A N 1
ATOM 599 C CA . SER A 1 79 ? -10.868 4.821 11.280 1.00 81.31 79 SER A CA 1
ATOM 600 C C . SER A 1 79 ? -9.869 5.739 10.570 1.00 81.31 79 SER A C 1
ATOM 602 O O . SER A 1 79 ? -10.273 6.573 9.763 1.00 81.31 79 SER A O 1
ATOM 604 N N . LYS A 1 80 ? -8.566 5.611 10.859 1.00 82.25 80 LYS A N 1
ATOM 605 C CA . LYS A 1 80 ? -7.500 6.412 10.240 1.00 82.25 80 LYS A CA 1
ATOM 606 C C . LYS A 1 80 ? -6.360 5.508 9.790 1.00 82.25 80 LYS A C 1
ATOM 608 O O . LYS A 1 80 ? -5.629 4.960 10.617 1.00 82.25 80 LYS A O 1
ATOM 613 N N . LEU A 1 81 ? -6.214 5.377 8.475 1.00 81.62 81 LEU A N 1
ATOM 614 C CA . LEU A 1 81 ? -5.238 4.496 7.847 1.00 81.62 81 LEU A CA 1
ATOM 615 C C . LEU A 1 81 ? -4.396 5.270 6.830 1.00 81.62 81 LEU A C 1
ATOM 617 O O . LEU A 1 81 ? -4.938 5.963 5.972 1.00 81.62 81 LEU A O 1
ATOM 621 N N . GLN A 1 82 ? -3.076 5.126 6.912 1.00 82.69 82 GLN A N 1
ATOM 622 C CA . GLN A 1 82 ? -2.146 5.534 5.864 1.00 82.69 82 GLN A CA 1
ATOM 623 C C . GLN A 1 82 ? -1.731 4.293 5.080 1.00 82.69 82 GLN A C 1
ATOM 625 O O . GLN A 1 82 ? -1.203 3.344 5.662 1.00 82.69 82 GLN A O 1
ATOM 630 N N . ILE A 1 83 ? -1.964 4.306 3.771 1.00 81.94 83 ILE A N 1
ATOM 631 C CA . ILE A 1 83 ? -1.614 3.204 2.876 1.00 81.94 83 ILE A CA 1
ATOM 632 C C . ILE A 1 83 ? -0.358 3.592 2.108 1.00 81.94 83 ILE A C 1
ATOM 634 O O . ILE A 1 83 ? -0.301 4.665 1.511 1.00 81.94 83 ILE A O 1
ATOM 638 N N . GLU A 1 84 ? 0.635 2.712 2.116 1.00 82.56 84 GLU A N 1
ATOM 639 C CA . GLU A 1 84 ? 1.822 2.832 1.275 1.00 82.56 84 GLU A CA 1
ATOM 640 C C . GLU A 1 84 ? 1.917 1.628 0.346 1.00 82.56 84 GLU A C 1
ATOM 642 O O . GLU A 1 84 ? 1.779 0.482 0.775 1.00 82.56 84 GLU A O 1
ATOM 647 N N . SER A 1 85 ? 2.140 1.917 -0.932 1.00 81.12 85 SER A N 1
ATOM 648 C CA . SER A 1 85 ? 2.230 0.954 -2.024 1.00 81.12 85 SER A CA 1
ATOM 649 C C . SER A 1 85 ? 3.317 1.430 -2.984 1.00 81.12 85 SER A C 1
ATOM 651 O O . SER A 1 85 ? 3.497 2.636 -3.188 1.00 81.12 85 SER A O 1
ATOM 653 N N . VAL A 1 86 ? 4.069 0.482 -3.543 1.00 79.06 86 VAL A N 1
ATOM 654 C CA . VAL A 1 86 ? 5.109 0.767 -4.544 1.00 79.06 86 VAL A CA 1
ATOM 655 C C . VAL A 1 86 ? 4.555 0.720 -5.971 1.00 79.06 86 VAL A C 1
ATOM 657 O O . VAL A 1 86 ? 5.188 1.243 -6.892 1.00 79.06 86 VAL A O 1
ATOM 660 N N . ALA A 1 87 ? 3.353 0.168 -6.164 1.00 79.25 87 ALA A N 1
ATOM 661 C CA . ALA A 1 87 ? 2.626 0.216 -7.425 1.00 79.25 87 ALA A CA 1
ATOM 662 C C . ALA A 1 87 ? 1.961 1.590 -7.635 1.00 79.25 87 ALA A C 1
ATOM 664 O O . ALA A 1 87 ? 0.825 1.839 -7.226 1.00 79.25 87 ALA A O 1
ATOM 665 N N . LEU A 1 88 ? 2.662 2.485 -8.340 1.00 73.38 88 LEU A N 1
ATOM 666 C CA . LEU A 1 88 ? 2.212 3.857 -8.626 1.00 73.38 88 LEU A CA 1
ATOM 667 C C . LEU A 1 88 ? 0.803 3.924 -9.251 1.00 73.38 88 LEU A C 1
ATOM 669 O O . LEU A 1 88 ? 0.037 4.840 -8.962 1.00 73.38 88 LEU A O 1
ATOM 673 N N . GLU A 1 89 ? 0.442 2.953 -10.091 1.00 73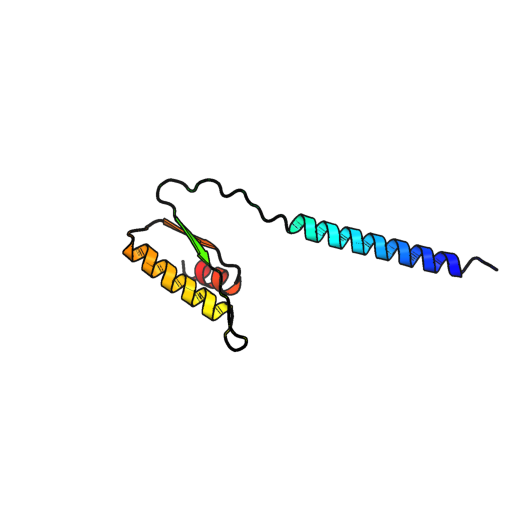.50 89 GLU A N 1
ATOM 674 C CA . GLU A 1 89 ? -0.883 2.882 -10.724 1.00 73.50 89 GLU A CA 1
ATOM 675 C C . GLU A 1 89 ? -2.007 2.702 -9.699 1.00 73.50 89 GLU A C 1
ATOM 677 O O . GLU A 1 89 ? -3.077 3.296 -9.845 1.00 73.50 89 GLU A O 1
ATOM 682 N N . VAL A 1 90 ? -1.752 1.938 -8.635 1.00 71.19 90 VAL A N 1
ATOM 683 C CA . VAL A 1 90 ? -2.711 1.712 -7.550 1.00 71.19 90 VAL A CA 1
ATOM 684 C C . VAL A 1 90 ? -2.885 2.987 -6.725 1.00 71.19 90 VAL A C 1
ATOM 686 O O . VAL A 1 90 ? -4.013 3.396 -6.454 1.00 71.19 90 VAL A O 1
ATOM 689 N N . VAL A 1 91 ? -1.781 3.673 -6.414 1.00 70.12 91 VAL A N 1
ATOM 690 C CA . VAL A 1 91 ? -1.798 4.968 -5.711 1.00 70.12 91 VAL A CA 1
ATOM 691 C C . VAL A 1 91 ? -2.619 6.006 -6.485 1.00 70.12 91 VAL A C 1
ATOM 693 O O . VAL A 1 91 ? -3.466 6.684 -5.904 1.00 70.12 91 VAL A O 1
ATOM 696 N N . ASN A 1 92 ? -2.425 6.093 -7.804 1.00 71.44 92 ASN A N 1
ATOM 697 C CA . ASN A 1 92 ? -3.145 7.048 -8.648 1.00 71.44 92 ASN A CA 1
ATOM 698 C C . ASN A 1 92 ? -4.659 6.783 -8.684 1.00 71.44 92 ASN A C 1
ATOM 700 O O . ASN A 1 92 ? -5.444 7.728 -8.650 1.00 71.44 92 ASN A O 1
ATOM 704 N N . LEU A 1 93 ? -5.082 5.516 -8.717 1.00 66.50 93 LEU A N 1
ATOM 705 C CA . LEU A 1 93 ? -6.502 5.143 -8.684 1.00 66.50 93 LEU A CA 1
ATOM 706 C C . LEU A 1 93 ? 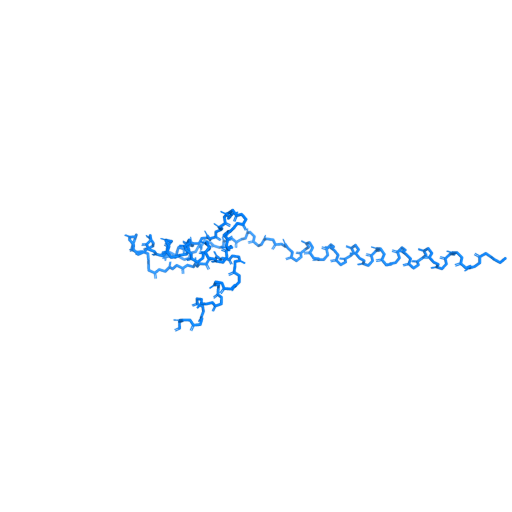-7.171 5.509 -7.352 1.00 66.50 93 LEU A C 1
ATOM 708 O O . LEU A 1 93 ? -8.306 5.983 -7.351 1.00 66.50 93 LEU A O 1
ATOM 712 N N . CYS A 1 94 ? -6.470 5.331 -6.230 1.00 62.47 94 CYS A N 1
ATOM 713 C CA . CYS A 1 94 ? -7.004 5.653 -4.906 1.00 62.47 94 CYS A CA 1
ATOM 714 C C . CYS A 1 94 ? -7.166 7.164 -4.665 1.00 62.47 94 CYS A C 1
ATOM 716 O O . CYS A 1 94 ? -8.073 7.556 -3.939 1.00 62.47 94 CYS A O 1
ATOM 718 N N . ILE A 1 95 ? -6.329 8.009 -5.280 1.00 58.16 95 ILE A N 1
ATOM 719 C CA . ILE A 1 95 ? -6.408 9.475 -5.132 1.00 58.16 95 ILE A CA 1
ATOM 720 C C . ILE A 1 95 ? -7.566 10.070 -5.945 1.00 58.16 95 ILE A C 1
ATOM 722 O O . ILE A 1 95 ? -8.185 11.033 -5.510 1.00 58.16 95 ILE A O 1
ATOM 726 N N . VAL A 1 96 ? -7.870 9.513 -7.122 1.00 48.75 96 VAL A N 1
ATOM 727 C CA . VAL A 1 96 ? -8.909 10.050 -8.026 1.00 48.75 96 VAL A CA 1
ATOM 728 C C . VAL A 1 96 ? -10.331 9.684 -7.572 1.00 48.75 96 VAL A C 1
ATOM 730 O O . VAL A 1 96 ? -11.293 10.327 -7.984 1.00 48.75 96 VAL A O 1
ATOM 733 N N . GLY A 1 97 ? -10.478 8.653 -6.735 1.00 42.53 97 GLY A N 1
ATOM 734 C CA . GLY A 1 97 ? -11.770 8.186 -6.220 1.00 42.53 97 GLY A CA 1
ATOM 735 C C . GLY A 1 97 ? -12.237 8.830 -4.907 1.00 42.53 97 GLY A C 1
ATOM 736 O O . GLY A 1 97 ? -13.286 8.425 -4.406 1.00 42.53 97 GLY A O 1
ATOM 737 N N . MET A 1 98 ? -11.469 9.771 -4.345 1.00 43.22 98 MET A N 1
ATOM 738 C CA . MET A 1 98 ? -11.819 10.565 -3.154 1.00 43.22 98 MET A CA 1
ATOM 739 C C . MET A 1 98 ? -12.294 11.964 -3.541 1.00 43.22 98 MET A C 1
ATOM 741 O O . MET A 1 98 ? -13.205 12.467 -2.846 1.00 43.22 98 MET A O 1
#

Mean predicted aligned error: 14.58 Å

Radius of gyration: 23.4 Å; Cα contacts (8 Å, |Δi|>4): 61; chains: 1; bounding box: 67×29×52 Å

Organism: Acer saccharum (NCBI:txid4024)

InterPro domains:
  IPR002156 Ribonuclease H domain [PF13456] (43-93)
  IPR053151 Ribonuclease H-like [PTHR47723] (57-94)

Nearest PDB structures (foldseek):
  6jrg-assembly1_B  TM=4.753E-01  e=7.966E+00  Zea mays

Solvent-accessible surface area (backbone atoms only — not comparable to full-atom values): 6097 Å² total; per-residue (Å²): 135,81,74,68,68,59,55,57,52,52,51,52,50,53,52,52,51,51,52,49,51,53,52,53,50,52,56,58,67,63,58,75,81,84,71,80,71,82,64,61,94,74,52,44,78,46,81,54,83,56,92,63,59,97,90,50,59,54,58,61,47,38,50,48,52,49,52,55,52,50,52,53,31,55,78,69,69,53,87,38,77,48,80,44,66,82,48,62,70,51,57,54,56,60,63,74,76,110